Protein AF-A0A9D6F9Q8-F1 (afdb_monomer_lite)

Secondary structure (DSSP, 8-state):
--S-TTEEEEEEEEEEE-TTS-EEEEEEEEEEEE-GGGSPPSTTSPPPPPPP-

pLDDT: mean 85.83, std 11.68, range [55.41, 97.88]

Sequence (53 aa):
SKSKPQWGIVKVRTRGLQQDGNVVIDYARSVMVWKRAHAPKRDLFPTKQADAS

Structure (mmCIF, N/CA/C/O backbone):
data_AF-A0A9D6F9Q8-F1
#
_entry.id   AF-A0A9D6F9Q8-F1
#
loop_
_atom_site.group_PDB
_atom_site.id
_atom_site.type_symbol
_atom_site.label_atom_id
_atom_site.label_alt_id
_atom_site.labe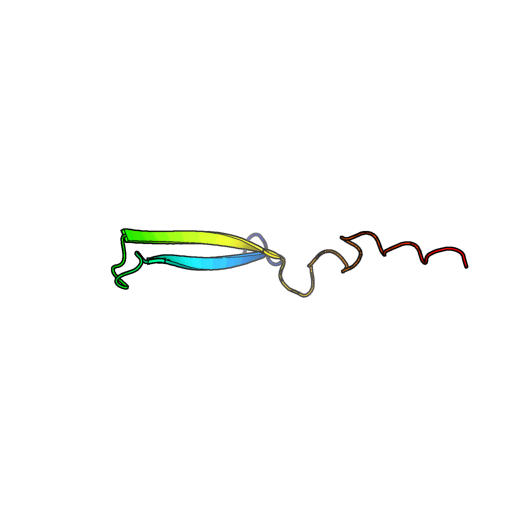l_comp_id
_atom_site.label_asym_id
_atom_site.label_entity_id
_atom_site.label_seq_id
_atom_site.pdbx_PDB_ins_code
_atom_site.Cartn_x
_atom_site.Cartn_y
_atom_s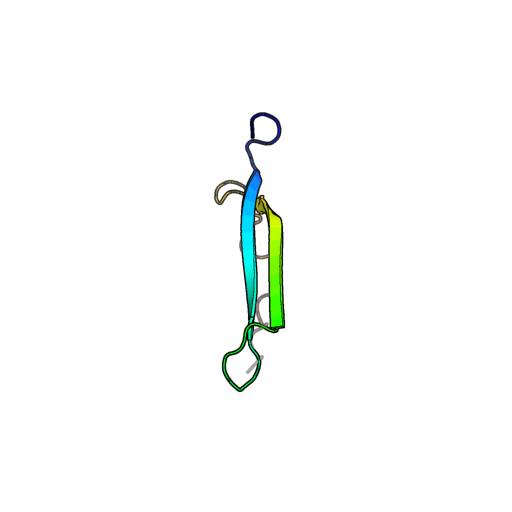ite.Cartn_z
_atom_site.occupancy
_atom_site.B_iso_or_equiv
_atom_site.auth_seq_id
_atom_site.auth_comp_id
_atom_site.auth_asym_id
_atom_site.auth_atom_id
_atom_site.pdbx_PDB_model_num
ATOM 1 N N . SER A 1 1 ? -2.542 4.486 -17.870 1.00 55.41 1 SER A N 1
ATOM 2 C CA . SER A 1 1 ? -1.916 5.822 -17.826 1.00 55.41 1 SER A CA 1
ATOM 3 C C . SER A 1 1 ? -1.094 6.004 -19.093 1.00 55.41 1 SER A C 1
ATOM 5 O O . SER A 1 1 ? -0.043 5.388 -19.202 1.00 55.41 1 SER A O 1
ATOM 7 N N . LYS A 1 2 ? -1.619 6.722 -20.098 1.00 63.09 2 LYS A N 1
ATOM 8 C CA . LYS A 1 2 ? -0.950 6.921 -21.403 1.00 63.09 2 LYS A CA 1
ATOM 9 C C . LYS A 1 2 ? 0.097 8.049 -21.379 1.00 63.09 2 LYS A C 1
ATOM 11 O O . LYS A 1 2 ? 0.930 8.107 -22.267 1.00 63.09 2 LYS A O 1
ATOM 16 N N . SER A 1 3 ? 0.083 8.911 -20.358 1.00 74.75 3 SER A N 1
ATOM 17 C CA . SER A 1 3 ? 0.939 10.105 -20.272 1.00 74.75 3 SER A CA 1
ATOM 18 C C . SER A 1 3 ? 2.255 9.900 -19.516 1.00 74.75 3 SER A C 1
ATOM 20 O O . SER A 1 3 ? 3.173 10.698 -19.665 1.00 74.75 3 SER A O 1
ATOM 22 N N . LYS A 1 4 ? 2.361 8.852 -18.688 1.00 77.81 4 LYS A N 1
ATOM 23 C CA . LYS A 1 4 ? 3.540 8.563 -17.854 1.00 77.81 4 LYS A CA 1
ATOM 24 C C . LYS A 1 4 ? 3.761 7.046 -17.744 1.00 77.81 4 LYS A C 1
ATOM 26 O O . LYS A 1 4 ? 3.372 6.449 -16.736 1.00 77.81 4 LYS A O 1
ATOM 31 N N . PRO A 1 5 ? 4.311 6.390 -18.787 1.00 83.75 5 PRO A N 1
ATOM 32 C CA . PRO A 1 5 ? 4.411 4.931 -18.869 1.00 83.75 5 PRO A CA 1
ATOM 33 C C . PRO A 1 5 ? 5.313 4.306 -17.800 1.00 83.75 5 PRO A C 1
ATOM 35 O O . PRO A 1 5 ? 5.138 3.131 -17.491 1.00 83.75 5 PRO A O 1
ATOM 38 N N . GLN A 1 6 ? 6.224 5.070 -17.205 1.00 87.88 6 GLN A N 1
ATOM 39 C CA . GLN A 1 6 ? 7.145 4.639 -16.155 1.00 87.88 6 GLN A CA 1
ATOM 40 C C . GLN A 1 6 ? 6.522 4.606 -14.746 1.00 87.88 6 GLN A C 1
ATOM 42 O O . GLN A 1 6 ? 7.096 4.021 -13.827 1.00 87.88 6 GLN A O 1
ATOM 47 N N . TRP A 1 7 ? 5.316 5.161 -14.589 1.00 89.56 7 TRP A N 1
ATOM 48 C CA . TRP A 1 7 ? 4.598 5.244 -13.319 1.00 89.56 7 TRP A CA 1
ATOM 49 C C . TRP A 1 7 ? 3.325 4.387 -13.324 1.00 89.56 7 TRP A C 1
ATOM 51 O O . TRP A 1 7 ? 2.642 4.236 -14.342 1.00 89.56 7 TRP A O 1
ATOM 61 N N . GLY A 1 8 ? 2.994 3.825 -12.166 1.00 91.38 8 GLY A N 1
ATOM 62 C CA . GLY A 1 8 ? 1.725 3.169 -11.864 1.00 91.38 8 GLY A CA 1
ATOM 63 C C . GLY A 1 8 ? 0.951 3.944 -10.797 1.00 91.38 8 GLY A C 1
ATOM 64 O O . GLY A 1 8 ? 1.546 4.646 -9.984 1.00 91.38 8 GLY A O 1
ATOM 65 N N . ILE A 1 9 ? -0.377 3.818 -10.797 1.00 92.69 9 ILE A N 1
ATOM 66 C CA . ILE A 1 9 ? -1.235 4.338 -9.724 1.00 92.69 9 ILE A CA 1
ATOM 67 C C . ILE A 1 9 ? -1.709 3.145 -8.900 1.00 92.69 9 ILE A C 1
ATOM 69 O O . ILE A 1 9 ? -2.281 2.209 -9.457 1.00 92.69 9 ILE A O 1
ATOM 73 N N . VAL A 1 10 ? -1.489 3.192 -7.588 1.00 94.06 10 VAL A N 1
ATOM 74 C CA . VAL A 1 10 ? -1.965 2.189 -6.630 1.00 94.06 10 VAL A CA 1
ATOM 75 C C . VAL A 1 10 ? -3.009 2.831 -5.728 1.00 94.06 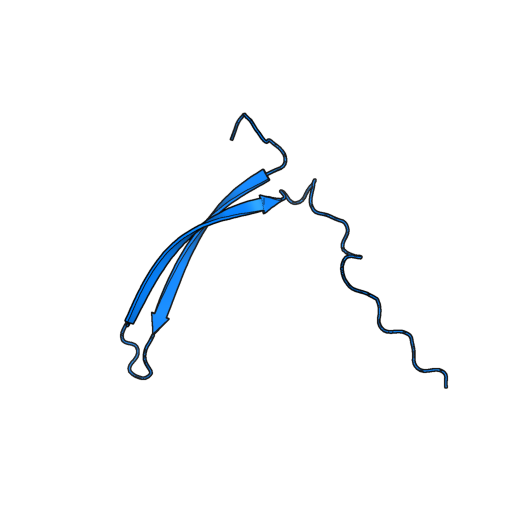10 VAL A C 1
ATOM 77 O O . VAL A 1 10 ? -2.783 3.911 -5.185 1.00 94.06 10 VAL A O 1
ATOM 80 N N . LYS A 1 11 ? -4.152 2.161 -5.563 1.00 96.44 11 LYS A N 1
ATOM 81 C CA . LYS A 1 11 ? -5.172 2.534 -4.579 1.00 96.44 11 LYS A CA 1
ATOM 82 C C . LYS A 1 11 ? -4.900 1.773 -3.287 1.00 96.44 11 LYS A C 1
ATOM 84 O O . LYS A 1 11 ? -4.821 0.550 -3.304 1.00 96.44 11 LYS A O 1
ATOM 89 N N . VAL A 1 12 ? -4.766 2.501 -2.187 1.00 96.81 12 VAL A N 1
ATOM 90 C CA . VAL A 1 12 ? -4.548 1.953 -0.847 1.00 96.81 12 VAL A CA 1
ATOM 91 C C . VAL A 1 12 ? -5.768 2.278 -0.004 1.00 96.81 12 VAL A C 1
ATOM 93 O O . VAL A 1 12 ? -6.180 3.436 0.041 1.00 96.81 12 VAL A O 1
ATOM 96 N N . ARG A 1 13 ? -6.325 1.265 0.661 1.00 97.12 13 ARG A N 1
ATOM 97 C CA . ARG A 1 13 ? -7.350 1.425 1.693 1.00 97.12 13 ARG A CA 1
ATOM 98 C C . ARG A 1 13 ? -6.732 1.080 3.038 1.00 97.12 13 ARG A C 1
ATOM 100 O O . ARG A 1 13 ? -6.316 -0.057 3.246 1.00 97.12 13 ARG A O 1
ATOM 107 N N . THR A 1 14 ? -6.691 2.056 3.927 1.00 96.88 14 THR A N 1
ATOM 108 C CA . THR A 1 14 ? -6.208 1.902 5.295 1.00 96.88 14 THR A CA 1
ATOM 109 C C . THR A 1 14 ? -7.404 1.900 6.231 1.00 96.88 14 THR A C 1
ATOM 111 O O . THR A 1 14 ? -8.190 2.843 6.217 1.00 96.88 14 THR A O 1
ATOM 114 N N . ARG A 1 15 ? -7.525 0.854 7.053 1.00 97.44 15 ARG A N 1
ATOM 115 C CA . ARG A 1 15 ? -8.494 0.785 8.152 1.00 97.44 15 ARG A CA 1
ATOM 116 C C . ARG A 1 15 ? -7.736 0.797 9.470 1.00 97.44 15 ARG A C 1
ATOM 118 O O . ARG A 1 15 ? -6.908 -0.083 9.688 1.00 97.44 15 ARG A O 1
ATOM 125 N N . GLY A 1 16 ? -7.988 1.794 10.307 1.00 96.44 16 GLY A N 1
ATOM 126 C CA . GLY A 1 16 ? -7.472 1.832 11.672 1.00 96.44 16 GLY A CA 1
ATOM 127 C C . GLY A 1 16 ? -8.486 1.207 12.616 1.00 96.44 16 GLY A C 1
ATOM 128 O O . GLY A 1 16 ? -9.675 1.521 12.542 1.00 96.44 16 GLY A O 1
ATOM 129 N N . LEU A 1 17 ? -8.003 0.304 13.462 1.00 97.88 17 LEU A N 1
ATOM 130 C CA . LEU A 1 17 ? -8.805 -0.446 14.418 1.00 97.88 17 LEU A CA 1
ATOM 131 C C . LEU A 1 17 ? -8.508 0.052 15.836 1.00 97.88 17 LEU A C 1
ATOM 133 O O . LEU A 1 17 ? -7.350 0.317 16.163 1.00 97.88 17 LEU A O 1
ATOM 137 N N . GLN A 1 18 ? -9.539 0.164 16.666 1.00 96.00 18 GLN A N 1
ATOM 138 C CA . GLN A 1 18 ? -9.417 0.314 18.115 1.00 96.00 18 GLN A CA 1
ATOM 139 C C . GLN A 1 18 ? -9.144 -1.062 18.764 1.00 96.00 18 GLN A C 1
ATOM 141 O O . GLN A 1 18 ? -9.234 -2.094 18.100 1.00 96.00 18 GLN A O 1
ATOM 146 N N . GLN A 1 19 ? -8.746 -1.096 20.042 1.00 96.12 19 GLN A N 1
ATOM 147 C CA . GLN A 1 19 ? -8.323 -2.324 20.747 1.00 96.12 19 GLN A CA 1
ATOM 148 C C . GLN A 1 19 ? -9.398 -3.424 20.809 1.00 96.12 19 GLN A C 1
ATOM 150 O O . GLN A 1 19 ? -9.076 -4.601 20.929 1.00 96.12 19 GLN A O 1
ATOM 155 N N . ASP A 1 20 ? -10.663 -3.040 20.698 1.00 96.38 20 ASP A N 1
ATOM 156 C CA . ASP A 1 20 ? -11.840 -3.910 20.610 1.00 96.38 20 ASP A CA 1
ATOM 157 C C . ASP A 1 20 ? -12.095 -4.452 19.186 1.00 96.38 20 ASP A C 1
ATOM 159 O O . ASP A 1 20 ? -13.027 -5.222 18.970 1.00 96.38 20 ASP A O 1
ATOM 163 N N . GLY A 1 21 ? -11.274 -4.061 18.208 1.00 94.12 21 GLY A N 1
ATOM 164 C CA . GLY A 1 21 ? -11.412 -4.429 16.801 1.00 94.12 21 GLY A CA 1
ATOM 165 C C . GLY A 1 21 ? -12.332 -3.513 15.990 1.00 94.12 21 GLY A C 1
ATOM 166 O O . GLY A 1 21 ? -12.509 -3.753 14.793 1.00 94.12 21 GLY A O 1
ATOM 167 N N . ASN A 1 22 ? -12.892 -2.454 16.582 1.00 97.31 22 ASN A N 1
ATOM 168 C CA . ASN A 1 22 ? -13.781 -1.536 15.874 1.00 97.31 22 ASN A CA 1
ATOM 169 C C . ASN A 1 22 ? -13.007 -0.627 14.913 1.00 97.31 22 ASN A C 1
ATOM 171 O O . ASN A 1 22 ? -11.976 -0.054 15.266 1.00 97.31 22 ASN A O 1
ATOM 175 N N . VAL A 1 23 ? -13.513 -0.459 13.688 1.00 97.06 23 VAL A N 1
ATOM 176 C CA . VAL A 1 23 ? -12.917 0.467 12.713 1.00 97.06 23 VAL A CA 1
ATOM 177 C C . VAL A 1 23 ? -13.234 1.901 13.127 1.00 97.06 23 VAL A C 1
ATOM 179 O O . VAL A 1 23 ? -14.388 2.314 13.090 1.00 97.06 23 VAL A O 1
ATOM 182 N N . VAL A 1 24 ? -12.203 2.673 13.464 1.00 96.94 24 VAL A N 1
ATOM 183 C CA . VAL A 1 24 ? -12.330 4.094 13.844 1.00 96.94 24 VAL A CA 1
ATOM 184 C C . VAL A 1 24 ? -11.925 5.048 12.721 1.00 96.94 24 VAL A C 1
ATOM 186 O O . VAL A 1 24 ? -12.280 6.222 12.737 1.00 96.94 24 VAL A O 1
ATOM 189 N N . ILE A 1 25 ? -11.201 4.550 11.717 1.00 95.69 25 ILE A N 1
ATOM 190 C CA . ILE A 1 25 ? -10.838 5.308 10.517 1.00 95.69 25 ILE A CA 1
ATOM 191 C C . ILE A 1 25 ? -10.817 4.385 9.302 1.00 95.69 25 ILE A C 1
ATOM 193 O O . ILE A 1 25 ? -10.245 3.296 9.350 1.00 95.69 25 ILE A O 1
ATOM 197 N N . ASP A 1 26 ? -11.410 4.838 8.199 1.00 96.69 26 ASP A N 1
ATOM 198 C CA . ASP A 1 26 ? -11.327 4.197 6.888 1.00 96.69 26 ASP A CA 1
ATOM 199 C C . ASP A 1 26 ? -10.933 5.254 5.860 1.00 96.69 26 ASP A C 1
ATOM 201 O O . ASP A 1 26 ? -11.658 6.220 5.621 1.00 96.69 26 ASP A O 1
ATOM 205 N N . TYR A 1 27 ? -9.741 5.106 5.294 1.00 96.94 27 TYR A N 1
ATOM 206 C CA . TYR A 1 27 ? -9.169 6.093 4.396 1.00 96.94 27 TYR A CA 1
ATOM 207 C C . TYR A 1 27 ? -8.656 5.436 3.124 1.00 96.94 27 TYR A C 1
ATOM 209 O O . TYR A 1 27 ? -7.815 4.534 3.156 1.00 96.94 27 TYR A O 1
ATOM 217 N N . ALA A 1 28 ? -9.137 5.927 1.984 1.00 97.38 28 ALA A N 1
ATOM 218 C CA . ALA A 1 28 ? -8.682 5.510 0.670 1.00 97.38 28 ALA A CA 1
ATOM 219 C C . ALA A 1 28 ? -7.841 6.617 0.025 1.00 97.38 28 ALA A C 1
ATOM 221 O O . ALA A 1 28 ? -8.301 7.744 -0.148 1.00 97.38 28 ALA A O 1
ATOM 222 N N . ARG A 1 29 ? -6.616 6.280 -0.388 1.00 96.25 29 ARG A N 1
ATOM 223 C CA . ARG A 1 29 ? -5.716 7.185 -1.118 1.00 96.25 29 ARG A CA 1
ATOM 224 C C . ARG A 1 29 ? -5.174 6.527 -2.374 1.00 96.25 29 ARG A C 1
ATOM 226 O O . ARG A 1 29 ? -4.932 5.323 -2.409 1.00 96.25 29 ARG A O 1
ATOM 233 N N . SER A 1 30 ? -4.938 7.337 -3.398 1.00 96.38 30 SER A N 1
ATOM 234 C CA . SER A 1 30 ? -4.191 6.916 -4.584 1.00 96.38 30 SER A CA 1
ATOM 235 C C . SER A 1 30 ? -2.760 7.425 -4.477 1.00 96.38 30 SER A C 1
ATOM 237 O O . SER A 1 30 ? -2.543 8.595 -4.172 1.00 96.38 30 SER A O 1
ATOM 239 N N . VAL A 1 31 ? -1.783 6.555 -4.717 1.00 94.25 31 VAL A N 1
ATOM 240 C CA . VAL A 1 31 ? -0.360 6.909 -4.717 1.00 94.25 31 VAL A CA 1
ATOM 241 C C . VAL A 1 31 ? 0.268 6.559 -6.057 1.00 94.25 31 VAL A C 1
ATOM 243 O O . VAL A 1 31 ? -0.063 5.543 -6.672 1.00 94.25 31 VAL A O 1
ATOM 246 N N . MET A 1 32 ? 1.161 7.428 -6.521 1.00 93.06 32 MET A N 1
ATOM 247 C CA . MET A 1 32 ? 1.938 7.202 -7.732 1.00 93.06 32 MET A CA 1
ATOM 248 C C . MET A 1 32 ? 3.228 6.475 -7.358 1.00 93.06 32 MET A C 1
ATOM 250 O O . MET A 1 32 ? 3.962 6.928 -6.485 1.00 93.06 32 MET A O 1
ATOM 254 N N . VAL A 1 33 ? 3.493 5.345 -8.004 1.00 91.19 33 VAL A N 1
ATOM 255 C CA . VAL A 1 33 ? 4.667 4.506 -7.740 1.00 91.19 33 VAL A CA 1
ATOM 256 C C . VAL A 1 33 ? 5.434 4.256 -9.026 1.00 91.19 33 VAL A C 1
ATOM 258 O O . VAL A 1 33 ? 4.850 4.167 -10.107 1.00 91.19 33 VAL A O 1
ATOM 261 N N . TRP A 1 34 ? 6.751 4.126 -8.920 1.00 89.62 34 TRP A N 1
ATOM 262 C CA . TRP A 1 34 ? 7.574 3.697 -10.043 1.00 89.62 34 TRP A CA 1
ATOM 263 C C . TRP A 1 34 ? 7.239 2.257 -10.424 1.00 89.62 34 TRP A C 1
ATOM 265 O O . TRP A 1 34 ? 7.094 1.385 -9.564 1.00 89.62 34 TRP A O 1
ATOM 275 N N . LYS A 1 35 ? 7.145 1.979 -11.726 1.00 86.62 35 LYS A N 1
ATOM 276 C CA . LYS A 1 35 ? 7.142 0.593 -12.199 1.00 86.62 35 LYS A CA 1
ATOM 277 C C . LYS A 1 35 ? 8.515 -0.023 -11.952 1.00 86.62 35 LYS A C 1
ATOM 279 O O . LYS A 1 35 ? 9.527 0.659 -12.067 1.00 86.62 35 LYS A O 1
ATOM 284 N N . ARG A 1 36 ? 8.550 -1.334 -11.699 1.00 83.25 36 ARG A N 1
ATOM 285 C CA . ARG A 1 36 ? 9.778 -2.081 -11.369 1.00 83.25 36 ARG A CA 1
ATOM 286 C C . ARG A 1 36 ? 10.947 -1.799 -12.324 1.00 83.25 36 ARG A C 1
ATOM 288 O O . ARG A 1 36 ? 12.053 -1.587 -11.852 1.00 83.25 36 ARG A O 1
ATOM 295 N N . ALA A 1 37 ? 10.694 -1.752 -13.634 1.00 83.62 37 ALA A N 1
ATOM 296 C CA . ALA A 1 37 ? 11.721 -1.507 -14.655 1.00 83.62 37 ALA A CA 1
ATOM 297 C C . ALA A 1 37 ? 12.343 -0.094 -14.612 1.00 83.62 37 ALA A C 1
ATOM 299 O O . ALA A 1 37 ? 13.385 0.133 -15.213 1.00 83.62 37 ALA A O 1
ATOM 300 N N . HIS A 1 38 ? 11.707 0.849 -13.915 1.00 82.50 38 HIS A N 1
ATOM 301 C CA . HIS A 1 38 ? 12.112 2.255 -13.832 1.00 82.50 38 HIS A CA 1
ATOM 302 C C . HIS A 1 38 ? 12.340 2.713 -12.386 1.00 82.50 38 HIS A C 1
ATOM 304 O O . HIS A 1 38 ? 12.467 3.909 -12.135 1.00 82.50 38 HIS A O 1
ATOM 310 N N . ALA A 1 39 ? 12.340 1.784 -11.425 1.00 79.38 39 ALA A N 1
ATOM 311 C CA . ALA A 1 39 ? 12.601 2.110 -10.033 1.00 79.38 39 ALA A CA 1
ATOM 312 C C . ALA A 1 39 ? 14.082 2.504 -9.855 1.00 79.38 39 ALA A C 1
ATOM 314 O O . ALA A 1 39 ? 14.947 1.876 -10.474 1.00 79.38 39 ALA A O 1
ATOM 315 N N . PRO A 1 40 ? 14.394 3.515 -9.022 1.00 74.88 40 PRO A N 1
ATOM 316 C CA . PRO A 1 40 ? 15.776 3.850 -8.696 1.00 74.88 40 PRO A CA 1
ATOM 317 C C . PRO A 1 40 ? 16.510 2.626 -8.127 1.00 74.88 40 PRO A C 1
ATOM 319 O O . PRO A 1 40 ? 15.909 1.788 -7.448 1.00 74.88 40 PRO A O 1
ATOM 322 N N . LYS A 1 41 ? 17.802 2.499 -8.461 1.00 74.50 41 LYS A N 1
ATOM 323 C CA . LYS A 1 41 ? 18.646 1.365 -8.049 1.00 74.50 41 LYS A CA 1
ATOM 324 C C . LYS A 1 41 ? 18.617 1.206 -6.525 1.00 74.50 41 LYS A C 1
ATOM 326 O O . LYS A 1 41 ? 18.450 2.179 -5.802 1.00 74.50 41 LYS A O 1
ATOM 331 N N . ARG A 1 42 ? 18.780 -0.033 -6.050 1.00 67.62 42 ARG A N 1
ATOM 332 C CA . ARG A 1 42 ? 18.672 -0.430 -4.630 1.00 67.62 42 ARG A CA 1
ATOM 333 C C . AR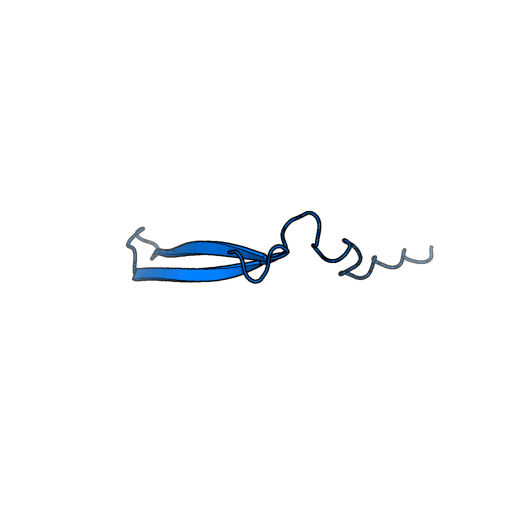G A 1 42 ? 19.677 0.246 -3.690 1.00 67.62 42 ARG A C 1
ATOM 335 O O . ARG A 1 42 ? 19.506 0.143 -2.481 1.00 67.62 42 ARG A O 1
ATOM 342 N N . ASP A 1 43 ? 20.625 0.998 -4.230 1.00 72.31 43 ASP A N 1
ATOM 343 C CA . ASP A 1 43 ? 21.661 1.734 -3.499 1.00 72.31 43 ASP A CA 1
ATOM 344 C C . ASP A 1 43 ? 21.133 3.049 -2.881 1.00 72.31 43 ASP A C 1
ATOM 346 O O . ASP A 1 43 ? 21.885 3.987 -2.641 1.00 72.31 43 ASP A O 1
ATOM 350 N N . LEU A 1 44 ? 19.818 3.144 -2.639 1.00 71.62 44 LEU A N 1
ATOM 351 C CA . LEU A 1 44 ? 19.175 4.299 -1.995 1.00 71.62 44 LEU A CA 1
ATOM 352 C C . LEU A 1 44 ? 19.577 4.457 -0.528 1.00 71.62 44 LEU A C 1
ATOM 354 O O . LEU A 1 44 ? 19.453 5.546 0.028 1.00 71.62 44 LEU A O 1
ATOM 358 N N . PHE A 1 45 ? 20.007 3.366 0.100 1.00 77.31 45 PHE A N 1
ATOM 359 C CA . PHE A 1 45 ? 20.406 3.350 1.495 1.00 77.31 45 PHE A CA 1
ATOM 360 C C . PHE A 1 45 ? 21.911 3.100 1.591 1.00 77.31 45 PHE A C 1
ATOM 362 O O . PHE A 1 45 ? 22.419 2.216 0.896 1.00 77.31 45 PHE A O 1
ATOM 369 N N . PRO A 1 46 ? 22.630 3.849 2.444 1.00 78.25 46 PRO A N 1
ATOM 370 C CA . PRO A 1 46 ? 24.052 3.627 2.651 1.00 78.25 46 PRO A CA 1
ATOM 371 C C . PRO A 1 46 ? 24.297 2.219 3.208 1.00 78.25 46 PRO A C 1
ATOM 373 O O . PRO A 1 46 ? 23.590 1.756 4.105 1.00 78.25 46 PRO A O 1
ATOM 376 N N . THR A 1 47 ? 25.316 1.535 2.692 1.00 80.69 47 THR A N 1
ATOM 377 C CA . THR A 1 47 ? 25.808 0.280 3.273 1.00 80.69 47 THR A CA 1
ATOM 378 C C . THR A 1 47 ? 26.517 0.566 4.592 1.00 80.69 47 THR A C 1
ATOM 380 O O . THR A 1 47 ? 27.366 1.456 4.648 1.00 80.69 47 THR A O 1
ATOM 383 N N . LYS A 1 48 ? 26.188 -0.197 5.648 1.00 80.25 48 LYS A N 1
ATOM 384 C CA . LYS A 1 48 ? 26.897 -0.129 6.936 1.00 80.25 48 LYS A CA 1
ATOM 385 C C . LYS A 1 48 ? 28.397 -0.312 6.671 1.00 80.25 48 LYS A C 1
ATOM 387 O O . LYS A 1 48 ? 28.789 -1.309 6.068 1.00 80.25 48 LYS A O 1
ATOM 392 N N . GLN A 1 49 ? 29.218 0.642 7.102 1.00 78.56 49 GLN A N 1
ATOM 393 C CA . GLN A 1 49 ? 30.670 0.493 7.058 1.00 78.56 49 GLN A CA 1
ATOM 394 C C . GLN A 1 49 ? 31.058 -0.642 8.014 1.00 78.56 49 GLN A C 1
ATOM 396 O O . GLN A 1 49 ? 30.578 -0.677 9.148 1.00 78.56 49 GLN A O 1
ATOM 401 N N . ALA A 1 50 ? 31.829 -1.618 7.531 1.00 76.94 50 ALA A N 1
ATOM 402 C CA . ALA A 1 50 ? 32.290 -2.717 8.370 1.00 76.94 50 ALA A CA 1
ATOM 403 C C . ALA A 1 50 ? 33.150 -2.153 9.510 1.00 76.94 50 ALA A C 1
ATOM 405 O O . ALA A 1 50 ? 34.005 -1.300 9.267 1.00 76.94 50 ALA A O 1
ATOM 406 N N . ASP A 1 51 ? 32.884 -2.607 10.734 1.00 68.50 51 ASP A N 1
ATOM 407 C CA . ASP A 1 51 ? 33.644 -2.217 11.917 1.00 68.50 51 ASP A CA 1
ATOM 408 C C . ASP A 1 51 ? 35.106 -2.655 11.715 1.00 68.50 51 ASP A C 1
ATOM 4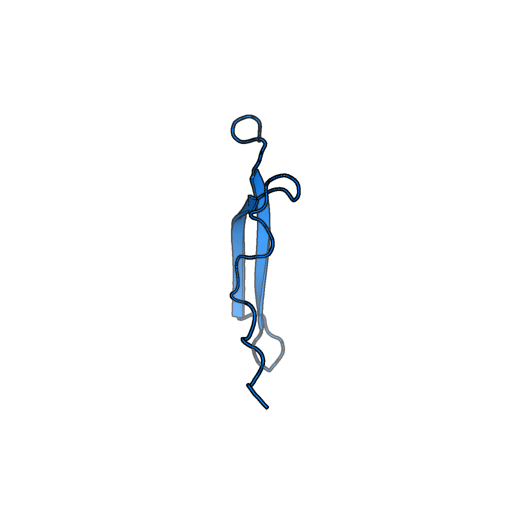10 O O . ASP A 1 51 ? 35.377 -3.836 11.476 1.00 68.50 51 ASP A O 1
ATOM 414 N N . ALA A 1 52 ? 36.038 -1.695 11.728 1.00 63.31 52 ALA A N 1
ATOM 415 C CA . ALA A 1 52 ? 37.467 -1.984 11.681 1.00 63.31 52 ALA A CA 1
ATOM 416 C C . ALA A 1 52 ? 37.820 -2.828 12.914 1.00 63.31 52 ALA A C 1
ATOM 418 O O . ALA A 1 52 ? 37.575 -2.397 14.041 1.00 63.31 52 ALA A O 1
ATOM 419 N N . SER A 1 53 ? 38.292 -4.052 12.665 1.00 58.12 53 SER A N 1
ATOM 420 C CA . SER A 1 53 ? 38.722 -5.006 13.696 1.00 58.12 53 SER A CA 1
ATOM 421 C C . SER A 1 53 ? 39.984 -4.543 14.410 1.00 58.12 53 SER A C 1
ATOM 423 O O . SER A 1 53 ? 40.835 -3.919 13.735 1.00 58.12 53 SER A O 1
#

Radius of gyration: 18.99 Å; chains: 1; bounding box: 52×15×42 Å

Foldseek 3Di:
DVPCPQKDKDKDWDFDADPVRDTPDTDIDIDIDGDPVNDPDPPPDPDPDP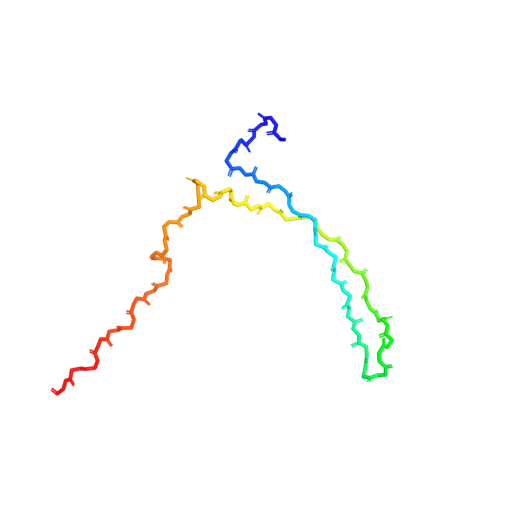DDD